Protein AF-A0A8T0L0L8-F1 (afdb_monomer)

Mean predicted aligned error: 11.8 Å

Foldseek 3Di:
DDDDPPDDDFDDDPPGTDDDDDPDDQPDDPDDPVQWDWDADPPQAKIKIWGDPVPPDVPPPDPPFIWIWIAHSSNHTPDIDGHDPPPD

InterPro domains:
  IPR006926 Vps16, N-terminal [PF04841] (8-78)
  IPR016534 Vacuolar protein sorting-associated protein 16 [PTHR12811] (4-80)

Sequence (88 aa):
MANVSVVGEWKLLYNRYYRKPELYPMPWKHVDLARTKVVVAPFGGPVVVISDDSMIVQLHAESALRKLRLFSSSGDRLFSSSGDLTSL

Secondary structure (DSSP, 8-state):
-----S----EEETTEEE----------SS--TTSEEEEE-GGG--EEEEE-GGG----TTS----EEEEE-TTS-EEEEEES-TT--

Structure (mmCIF, N/CA/C/O backbone):
data_AF-A0A8T0L0L8-F1
#
_entry.id   AF-A0A8T0L0L8-F1
#
loop_
_atom_site.group_PDB
_atom_site.id
_atom_site.type_symbol
_atom_site.label_atom_id
_atom_site.label_alt_id
_atom_site.label_comp_id
_atom_site.label_asym_id
_atom_site.label_entity_id
_atom_site.label_seq_id
_atom_site.pdbx_PDB_ins_code
_atom_site.Cartn_x
_atom_site.Cartn_y
_atom_site.Cartn_z
_atom_site.occupancy
_atom_site.B_iso_or_equiv
_atom_site.auth_seq_id
_atom_site.auth_comp_id
_atom_site.auth_asym_id
_atom_site.auth_atom_id
_atom_site.pdbx_PDB_model_num
ATOM 1 N N . MET A 1 1 ? 26.450 -14.424 17.126 1.00 47.38 1 MET A N 1
ATOM 2 C CA . MET A 1 1 ? 27.308 -14.287 15.926 1.00 47.38 1 MET A CA 1
ATOM 3 C C . MET A 1 1 ? 27.118 -15.519 15.053 1.00 47.38 1 MET A C 1
ATOM 5 O O . MET A 1 1 ? 27.001 -16.596 15.616 1.00 47.38 1 MET A O 1
ATOM 9 N N . ALA A 1 2 ? 27.111 -15.308 13.729 1.00 44.50 2 ALA A N 1
ATOM 10 C CA . ALA A 1 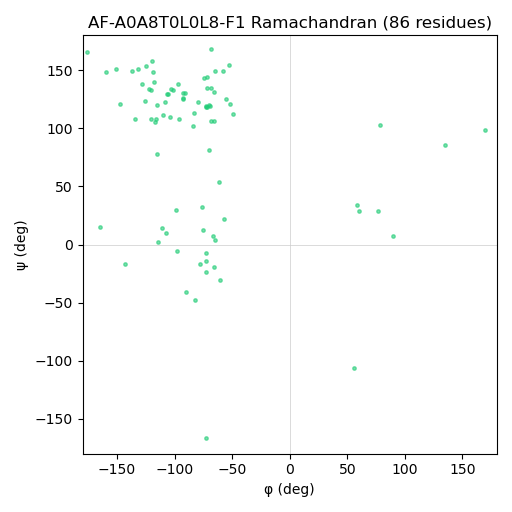2 ? 26.917 -16.258 12.619 1.00 44.50 2 ALA A CA 1
ATOM 11 C C . ALA A 1 2 ? 25.465 -16.690 12.321 1.00 44.50 2 ALA A C 1
ATOM 13 O O . ALA A 1 2 ? 24.899 -17.533 13.000 1.00 44.50 2 ALA A O 1
ATOM 14 N N . ASN A 1 3 ? 24.858 -16.133 11.269 1.00 47.69 3 ASN A N 1
ATOM 15 C CA . ASN A 1 3 ? 24.974 -16.635 9.892 1.00 47.69 3 ASN A CA 1
ATOM 16 C C . ASN A 1 3 ? 23.931 -15.908 9.021 1.00 47.69 3 ASN A C 1
ATOM 18 O O . ASN A 1 3 ? 22.763 -16.279 9.027 1.00 47.69 3 ASN A O 1
ATOM 22 N N . VAL A 1 4 ? 24.330 -14.874 8.280 1.00 47.44 4 VAL A N 1
ATOM 23 C CA . VAL A 1 4 ? 23.550 -14.434 7.117 1.00 47.44 4 VAL A CA 1
ATOM 24 C C . VAL A 1 4 ? 24.551 -14.214 6.000 1.00 47.44 4 VAL A C 1
ATOM 26 O O . VAL A 1 4 ? 25.387 -13.313 6.056 1.00 47.44 4 VAL A O 1
ATOM 29 N N . SER A 1 5 ? 24.522 -15.115 5.027 1.00 47.03 5 SER A N 1
ATOM 30 C CA . SER A 1 5 ? 25.315 -15.036 3.813 1.00 47.03 5 SER A CA 1
ATOM 31 C C . SER A 1 5 ? 25.115 -13.671 3.154 1.00 47.03 5 SER A C 1
ATOM 33 O O . SER A 1 5 ? 24.017 -13.330 2.730 1.00 47.03 5 SER A O 1
ATOM 35 N N . VAL A 1 6 ? 26.203 -12.921 2.978 1.00 55.47 6 VAL A N 1
ATOM 36 C CA . VAL A 1 6 ? 26.268 -11.676 2.180 1.00 55.47 6 VAL A CA 1
ATOM 37 C C . VAL A 1 6 ? 26.003 -11.948 0.674 1.00 55.47 6 VAL A C 1
ATOM 39 O O . VAL A 1 6 ? 26.051 -11.053 -0.165 1.00 55.47 6 VAL A O 1
ATOM 42 N N . VAL A 1 7 ? 25.676 -13.197 0.324 1.00 50.72 7 VAL A N 1
ATOM 43 C CA . VAL A 1 7 ? 25.412 -13.715 -1.018 1.00 50.72 7 VAL A CA 1
ATOM 44 C C . VAL A 1 7 ? 23.949 -14.172 -1.086 1.00 50.72 7 VAL A C 1
ATOM 46 O O . VAL A 1 7 ? 23.590 -15.180 -0.491 1.00 50.72 7 VAL A O 1
ATOM 49 N N . GLY A 1 8 ? 23.106 -13.427 -1.798 1.00 61.0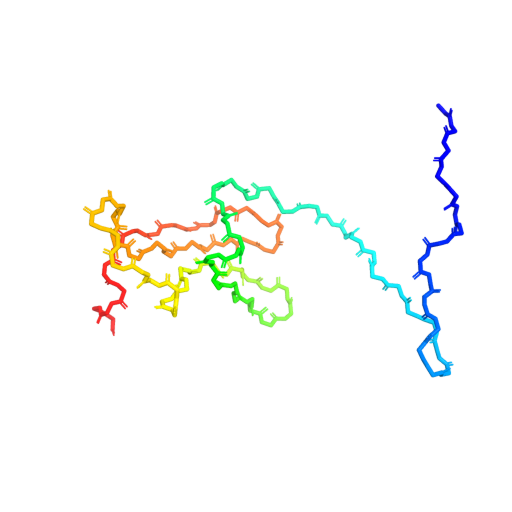9 8 GLY A N 1
ATOM 50 C CA . GLY A 1 8 ? 21.682 -13.731 -1.999 1.00 61.09 8 GLY A CA 1
ATOM 51 C C . GLY A 1 8 ? 20.857 -12.469 -1.792 1.00 61.09 8 GLY A C 1
ATOM 52 O O . GLY A 1 8 ? 20.548 -12.105 -0.673 1.00 61.09 8 GLY A O 1
ATOM 53 N N . GLU A 1 9 ? 20.679 -11.629 -2.808 1.00 66.31 9 GLU A N 1
ATOM 54 C CA . GLU A 1 9 ? 19.392 -11.585 -3.524 1.00 66.31 9 GLU A CA 1
ATOM 55 C C . GLU A 1 9 ? 19.490 -10.853 -4.873 1.00 66.31 9 GLU A C 1
ATOM 57 O O . GLU A 1 9 ? 18.485 -10.448 -5.460 1.00 66.31 9 GLU A O 1
ATOM 62 N N . TRP A 1 10 ? 20.704 -10.631 -5.373 1.00 80.25 10 TRP A N 1
ATOM 63 C CA . TRP A 1 10 ? 20.886 -10.018 -6.681 1.00 80.25 10 TRP A CA 1
ATOM 64 C C . TRP A 1 10 ? 20.356 -10.965 -7.763 1.00 80.25 10 TRP A C 1
ATOM 66 O O . TRP A 1 10 ? 20.968 -11.985 -8.068 1.00 80.25 10 TRP A O 1
ATOM 76 N N . LYS A 1 11 ? 19.197 -10.636 -8.334 1.00 83.50 11 LYS A N 1
ATOM 77 C CA . LYS A 1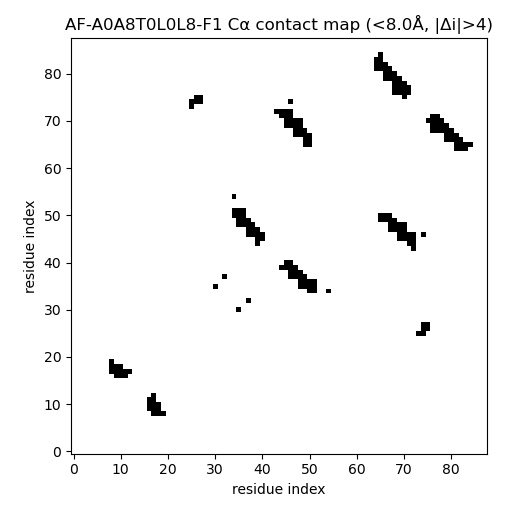 11 ? 18.571 -11.370 -9.434 1.00 83.50 11 LYS A CA 1
ATOM 78 C C . LYS A 1 11 ? 19.002 -10.743 -10.751 1.00 83.50 11 LYS A C 1
ATOM 80 O O . LYS A 1 11 ? 18.842 -9.536 -10.943 1.00 83.50 11 LYS A O 1
ATOM 85 N N . LEU A 1 12 ? 19.548 -11.558 -11.649 1.00 86.62 12 LEU A N 1
ATOM 86 C CA . LEU A 1 12 ? 19.831 -11.135 -13.015 1.00 86.62 12 LEU A CA 1
ATOM 87 C C . LEU A 1 12 ? 18.502 -10.930 -13.750 1.00 86.62 12 LEU A C 1
ATOM 89 O O . LEU A 1 12 ? 17.719 -11.868 -13.891 1.00 86.62 12 LEU A O 1
ATOM 93 N N . LEU A 1 13 ? 18.254 -9.709 -14.215 1.00 86.69 13 LEU A N 1
ATOM 94 C CA . LEU A 1 13 ? 17.157 -9.378 -15.114 1.00 86.69 13 LEU A CA 1
ATOM 95 C C . LEU A 1 13 ? 17.759 -8.795 -16.392 1.00 86.69 13 LEU A C 1
ATOM 97 O O . LEU A 1 13 ? 18.275 -7.675 -16.403 1.00 86.69 13 LEU A O 1
ATOM 101 N N . TYR A 1 14 ? 17.703 -9.583 -17.466 1.00 89.62 14 TYR A N 1
ATOM 102 C CA . TYR A 1 14 ? 18.338 -9.280 -18.746 1.00 89.62 14 TYR A CA 1
ATOM 103 C C . TYR A 1 14 ? 19.847 -9.022 -18.591 1.00 89.62 14 TYR A C 1
ATOM 105 O O . TYR A 1 14 ? 20.604 -9.957 -18.349 1.00 89.62 14 TYR A O 1
ATOM 113 N N . ASN A 1 15 ? 20.288 -7.768 -18.693 1.00 94.00 15 ASN A N 1
ATOM 114 C CA . ASN A 1 15 ? 21.694 -7.375 -18.635 1.00 94.00 15 ASN A CA 1
ATOM 115 C C . ASN A 1 15 ? 22.091 -6.663 -17.329 1.00 94.00 15 ASN A C 1
ATOM 117 O O . ASN A 1 15 ? 23.178 -6.090 -17.263 1.00 94.00 15 ASN A O 1
ATOM 121 N N . ARG A 1 16 ? 21.224 -6.641 -16.306 1.00 90.06 16 ARG A N 1
ATOM 122 C CA . ARG A 1 16 ? 21.504 -5.979 -15.020 1.00 90.06 16 ARG A CA 1
ATOM 123 C C . ARG A 1 16 ? 21.053 -6.827 -13.840 1.00 90.06 16 ARG A C 1
ATOM 125 O O . ARG A 1 16 ? 20.066 -7.552 -13.913 1.00 90.06 16 ARG A O 1
ATOM 132 N N . TYR A 1 17 ? 21.767 -6.695 -12.731 1.00 90.25 17 TYR A N 1
ATOM 133 C CA . TYR A 1 17 ? 21.397 -7.313 -11.466 1.00 90.25 17 TYR A CA 1
ATOM 134 C C . TYR A 1 17 ? 20.565 -6.343 -10.633 1.00 90.25 17 TYR A C 1
ATOM 136 O O . TYR A 1 17 ? 20.958 -5.196 -10.424 1.00 90.25 17 TYR A O 1
ATOM 144 N N . TYR A 1 18 ? 19.435 -6.819 -10.124 1.00 85.94 18 TYR A N 1
ATOM 145 C CA . TYR A 1 18 ? 18.554 -6.061 -9.244 1.00 85.94 18 TYR A CA 1
ATOM 146 C C . TYR A 1 18 ? 18.439 -6.757 -7.899 1.00 85.94 18 TYR A C 1
ATOM 148 O O . TYR A 1 18 ? 18.464 -7.982 -7.816 1.00 85.94 18 TYR A O 1
ATOM 156 N N . ARG A 1 19 ? 18.258 -5.971 -6.843 1.00 85.69 19 ARG A N 1
ATOM 157 C CA . ARG A 1 19 ? 17.887 -6.465 -5.518 1.00 85.69 19 ARG A CA 1
ATOM 158 C C . ARG A 1 19 ? 16.731 -5.638 -4.981 1.00 85.69 19 ARG A C 1
ATOM 160 O O . ARG A 1 19 ? 16.623 -4.456 -5.306 1.00 85.69 19 ARG A O 1
ATOM 167 N N . LYS A 1 20 ? 15.897 -6.248 -4.143 1.00 83.44 20 LYS A N 1
ATOM 168 C CA . LYS A 1 20 ? 14.806 -5.570 -3.440 1.00 83.44 20 LYS A CA 1
ATOM 169 C C . LYS A 1 20 ? 15.083 -5.618 -1.934 1.00 83.44 20 LYS A C 1
ATOM 171 O O . LYS A 1 20 ? 14.499 -6.450 -1.252 1.00 83.44 20 LYS A O 1
ATOM 176 N N . PRO A 1 21 ? 15.985 -4.767 -1.418 1.00 83.81 21 PRO A N 1
ATOM 177 C CA . PRO A 1 21 ? 16.245 -4.725 0.009 1.00 83.81 21 PRO A CA 1
ATOM 178 C C . PRO A 1 21 ? 15.021 -4.159 0.732 1.00 83.81 21 PRO A C 1
ATOM 180 O O . PRO A 1 21 ? 14.451 -3.149 0.310 1.00 83.81 21 PRO A O 1
ATOM 183 N N . GLU A 1 22 ? 14.628 -4.797 1.827 1.00 82.88 22 GLU A N 1
ATOM 184 C CA . GLU A 1 22 ? 13.710 -4.191 2.785 1.00 82.88 22 GLU A CA 1
ATOM 185 C C . GLU A 1 22 ? 14.451 -3.063 3.515 1.00 82.88 22 GLU A C 1
ATOM 187 O O . GLU A 1 22 ? 15.507 -3.289 4.104 1.00 82.88 22 GLU A O 1
ATOM 192 N N . LEU A 1 23 ? 13.946 -1.830 3.414 1.00 83.75 23 LEU A N 1
ATOM 193 C CA . LEU A 1 23 ? 14.593 -0.665 4.031 1.00 83.75 23 LEU A CA 1
ATOM 194 C C . LEU A 1 23 ? 14.238 -0.550 5.515 1.00 83.75 23 LEU A C 1
ATOM 196 O O . LEU A 1 23 ? 15.115 -0.338 6.347 1.00 83.75 23 LEU A O 1
ATOM 200 N N . TYR A 1 24 ? 12.951 -0.672 5.832 1.00 85.88 24 TYR A N 1
ATOM 201 C CA . TYR A 1 24 ? 12.422 -0.667 7.189 1.00 85.88 24 TYR A CA 1
ATOM 202 C C . TYR A 1 24 ? 11.035 -1.320 7.197 1.00 85.88 24 TYR A C 1
ATOM 204 O O . TYR A 1 24 ? 10.292 -1.194 6.215 1.00 85.88 24 TYR A O 1
ATOM 212 N N . PRO A 1 25 ? 10.662 -1.986 8.299 1.00 85.06 25 PRO A N 1
ATOM 213 C CA . PRO A 1 25 ? 9.310 -2.479 8.475 1.00 85.06 25 PRO A CA 1
ATOM 214 C C . PRO A 1 25 ? 8.363 -1.317 8.794 1.00 85.06 25 PRO A C 1
ATOM 216 O O . PRO A 1 25 ? 8.705 -0.402 9.545 1.00 85.06 25 PRO A O 1
ATOM 219 N N . MET A 1 26 ? 7.138 -1.377 8.274 1.00 86.62 26 MET A N 1
ATOM 220 C CA . MET A 1 26 ? 6.084 -0.433 8.649 1.00 86.62 26 MET A CA 1
ATOM 221 C C . MET A 1 26 ? 5.471 -0.853 9.995 1.00 86.62 26 MET A C 1
ATOM 223 O O . MET A 1 26 ? 4.930 -1.958 10.082 1.00 86.62 26 MET A O 1
ATOM 227 N N . PRO A 1 27 ? 5.463 0.001 11.039 1.00 88.75 27 PRO A N 1
ATOM 228 C CA . PRO A 1 27 ? 4.905 -0.319 12.360 1.00 88.75 27 PRO A CA 1
ATOM 229 C C . PRO A 1 27 ? 3.362 -0.279 12.390 1.00 88.75 27 PRO A C 1
ATOM 231 O O . PRO A 1 27 ? 2.737 0.078 13.395 1.00 88.75 27 PRO A O 1
ATOM 234 N N . TRP A 1 28 ? 2.711 -0.621 11.279 1.00 88.06 28 TRP A N 1
ATOM 235 C CA . TRP A 1 28 ? 1.264 -0.572 11.141 1.00 88.06 28 TRP A CA 1
ATOM 236 C C . TRP A 1 28 ? 0.596 -1.690 11.938 1.00 88.06 28 TRP A C 1
ATOM 238 O O . TRP A 1 28 ? 0.779 -2.875 11.676 1.00 88.06 28 TRP A O 1
ATOM 248 N N . LYS A 1 29 ? -0.246 -1.305 12.899 1.00 83.06 29 LYS A N 1
ATOM 249 C CA . LYS A 1 29 ? -1.092 -2.236 13.655 1.00 83.06 29 LYS A CA 1
ATOM 250 C C . LYS A 1 29 ? -2.495 -2.288 13.060 1.00 83.06 29 LYS A C 1
ATOM 252 O O . LYS A 1 29 ? -3.071 -1.244 12.735 1.00 83.06 29 LYS A O 1
ATOM 257 N N . HIS A 1 30 ? -3.058 -3.494 12.976 1.00 81.00 30 HIS A N 1
ATOM 258 C CA . HIS A 1 30 ? -4.412 -3.748 12.463 1.00 81.00 30 HIS A CA 1
ATOM 259 C C . HIS A 1 30 ? -4.623 -3.256 11.017 1.00 81.00 30 HIS A C 1
ATOM 261 O O . HIS A 1 30 ? -5.690 -2.744 10.667 1.00 81.00 30 HIS A O 1
ATOM 267 N N . VAL A 1 31 ? -3.584 -3.335 10.182 1.00 83.88 31 VAL A N 1
ATOM 268 C CA . VAL A 1 31 ? -3.670 -3.097 8.735 1.00 83.88 31 VAL A CA 1
ATOM 269 C C . VAL A 1 31 ? -3.478 -4.438 8.043 1.00 83.88 31 VAL A C 1
ATOM 271 O O . VAL A 1 31 ? -2.393 -5.004 8.100 1.00 83.88 31 VAL A O 1
ATOM 274 N N . ASP A 1 32 ? -4.537 -4.939 7.416 1.00 83.62 32 ASP A N 1
ATOM 275 C CA . ASP A 1 32 ? -4.467 -6.120 6.560 1.00 83.62 32 ASP A CA 1
ATOM 276 C C . ASP A 1 32 ? -4.325 -5.672 5.101 1.00 83.62 32 ASP A C 1
ATOM 278 O O . ASP A 1 32 ? -5.270 -5.143 4.512 1.00 83.62 32 ASP A O 1
ATOM 282 N N . LEU A 1 33 ? -3.135 -5.856 4.525 1.00 84.62 33 LEU A N 1
ATOM 283 C CA . LEU A 1 33 ? -2.827 -5.458 3.146 1.00 84.62 33 LEU A CA 1
ATOM 284 C C . LEU A 1 33 ? -3.622 -6.256 2.105 1.00 84.62 33 LEU A C 1
ATOM 286 O O . LEU A 1 33 ? -3.763 -5.790 0.982 1.00 84.62 33 LEU A O 1
ATOM 290 N N . ALA A 1 34 ? -4.162 -7.427 2.461 1.00 83.00 34 ALA A N 1
ATOM 291 C CA . ALA A 1 34 ? -4.984 -8.216 1.546 1.00 83.00 34 ALA A CA 1
ATOM 292 C C . ALA A 1 34 ? -6.376 -7.601 1.325 1.00 83.00 34 ALA A C 1
ATOM 294 O O . ALA A 1 34 ? -7.008 -7.859 0.307 1.00 83.00 34 ALA A O 1
ATOM 295 N N . ARG A 1 35 ? -6.855 -6.793 2.280 1.00 78.38 35 ARG A N 1
ATOM 296 C CA . ARG A 1 35 ? -8.195 -6.175 2.277 1.00 78.38 35 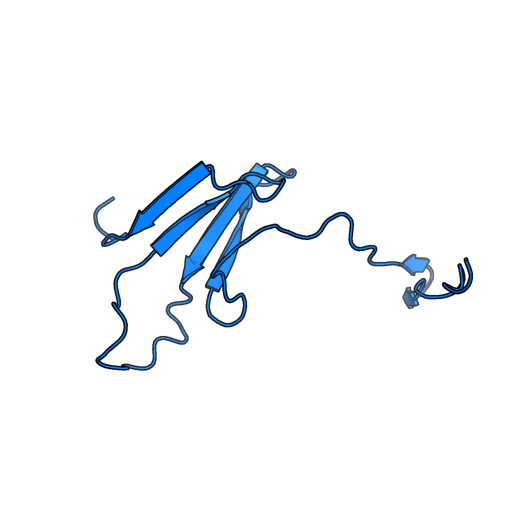ARG A CA 1
ATOM 297 C C . ARG A 1 35 ? -8.156 -4.656 2.161 1.00 78.38 35 ARG A C 1
ATOM 299 O O . ARG A 1 35 ? -9.187 -3.992 2.272 1.00 78.38 35 ARG A O 1
ATOM 306 N N . THR A 1 36 ? -6.964 -4.082 2.037 1.00 83.75 36 THR A N 1
ATOM 307 C CA . THR A 1 36 ? -6.775 -2.636 2.034 1.00 83.75 36 THR A CA 1
ATOM 308 C C . THR A 1 36 ? -5.955 -2.206 0.838 1.00 83.75 36 THR A C 1
ATOM 310 O O . THR A 1 36 ? -4.947 -2.812 0.485 1.00 83.75 36 THR A O 1
ATOM 313 N N . LYS A 1 37 ? -6.384 -1.110 0.223 1.00 87.50 37 LYS A N 1
ATOM 314 C CA . LYS A 1 37 ? -5.639 -0.442 -0.828 1.00 87.50 37 LYS A CA 1
ATOM 315 C C . LYS A 1 37 ? -4.746 0.616 -0.195 1.00 87.50 37 LYS A C 1
ATOM 317 O O . LYS A 1 37 ? -5.196 1.439 0.605 1.00 87.50 37 LYS A O 1
ATOM 322 N N . VAL A 1 38 ? -3.474 0.591 -0.572 1.00 88.44 38 VAL A N 1
ATOM 323 C CA . VAL A 1 38 ? -2.465 1.546 -0.112 1.00 88.44 38 VAL A CA 1
ATOM 324 C C . VAL A 1 38 ? -2.136 2.497 -1.254 1.00 88.44 38 VAL A C 1
ATOM 326 O O . VAL A 1 38 ? -1.850 2.066 -2.370 1.00 88.44 38 VAL A O 1
ATOM 329 N N . VAL A 1 39 ? -2.183 3.796 -0.978 1.00 89.31 39 VAL A N 1
ATOM 330 C CA . VAL A 1 39 ? -1.843 4.863 -1.920 1.00 89.31 39 VAL A CA 1
ATOM 331 C C . VAL A 1 39 ? -0.737 5.700 -1.300 1.00 89.31 39 VAL A C 1
ATOM 333 O O . VAL A 1 39 ? -0.806 6.055 -0.130 1.00 89.31 39 VAL A O 1
ATOM 336 N N . VAL A 1 40 ? 0.293 6.013 -2.075 1.00 89.25 40 VAL A N 1
ATOM 337 C CA . VAL A 1 40 ? 1.452 6.777 -1.605 1.00 89.25 40 VAL A CA 1
ATOM 338 C C . VAL A 1 40 ? 1.555 8.039 -2.442 1.00 89.25 40 VAL A C 1
ATOM 340 O O . VAL A 1 40 ? 1.453 7.977 -3.669 1.00 89.25 40 VAL A O 1
ATOM 343 N N . ALA A 1 41 ? 1.753 9.183 -1.793 1.00 87.88 41 ALA A N 1
ATOM 344 C CA . ALA A 1 41 ? 2.074 10.407 -2.509 1.00 87.88 41 ALA A CA 1
ATOM 345 C C . ALA A 1 41 ? 3.445 10.281 -3.214 1.00 87.88 41 ALA A C 1
ATOM 347 O O . ALA A 1 41 ? 4.342 9.596 -2.712 1.00 87.88 41 ALA A O 1
ATOM 348 N N . PRO A 1 42 ? 3.656 10.950 -4.360 1.00 85.38 42 PRO A N 1
ATOM 349 C CA . PRO A 1 42 ? 4.953 10.956 -5.033 1.00 85.38 42 PRO A CA 1
ATOM 350 C C . PRO A 1 42 ? 6.106 11.364 -4.097 1.00 85.38 42 PRO A C 1
ATOM 352 O O . PRO A 1 42 ? 5.905 12.090 -3.125 1.00 85.38 42 PRO A O 1
ATOM 355 N N . PHE A 1 43 ? 7.325 10.917 -4.412 1.00 81.94 43 PHE A N 1
ATOM 356 C CA . PHE A 1 43 ? 8.568 11.316 -3.726 1.00 81.94 43 PHE A CA 1
ATOM 357 C C . PHE A 1 43 ? 8.651 10.994 -2.222 1.00 81.94 43 PHE A C 1
ATOM 359 O O . PHE A 1 43 ? 9.356 11.674 -1.483 1.00 81.94 43 PHE A O 1
ATOM 366 N N . GLY A 1 44 ? 7.974 9.940 -1.757 1.00 76.88 44 GLY A N 1
ATOM 367 C CA . GLY A 1 44 ? 8.048 9.537 -0.347 1.00 76.88 44 GLY A CA 1
ATOM 368 C C . GLY A 1 44 ? 7.226 10.435 0.577 1.00 76.88 44 GLY A C 1
ATOM 369 O O . GLY A 1 44 ? 7.575 10.609 1.744 1.00 76.88 44 GLY A O 1
ATOM 370 N N . GLY A 1 45 ? 6.149 11.018 0.046 1.00 84.44 45 GLY A N 1
ATOM 371 C CA . GLY A 1 45 ? 5.152 11.722 0.838 1.00 84.44 45 GLY A CA 1
ATOM 372 C C . GLY A 1 45 ? 4.256 10.775 1.656 1.00 84.44 45 GLY A C 1
ATOM 373 O O . GLY A 1 45 ? 4.561 9.590 1.817 1.00 84.44 45 GLY A O 1
ATOM 374 N N . PRO A 1 46 ? 3.139 11.290 2.191 1.00 88.56 46 PRO A N 1
ATOM 375 C CA . PRO A 1 46 ? 2.242 10.524 3.046 1.00 88.56 46 PRO A CA 1
ATOM 376 C C . PRO A 1 46 ? 1.687 9.262 2.377 1.00 88.56 46 PRO A C 1
ATOM 378 O O . PRO A 1 46 ? 1.455 9.219 1.165 1.00 88.56 46 PRO A O 1
ATOM 381 N N . VAL A 1 47 ? 1.430 8.251 3.202 1.00 90.69 47 VAL A N 1
ATOM 382 C CA . VAL A 1 47 ? 0.846 6.970 2.810 1.00 90.69 47 VAL A CA 1
ATOM 383 C C . VAL A 1 47 ? -0.586 6.899 3.324 1.00 90.69 47 VAL A C 1
ATOM 385 O O . VAL A 1 47 ? -0.831 7.006 4.520 1.00 90.69 47 VAL A O 1
ATOM 388 N N . VAL A 1 48 ? -1.552 6.698 2.439 1.00 91.12 48 VAL A N 1
ATOM 389 C CA . VAL A 1 48 ? -2.961 6.500 2.782 1.00 91.12 48 VAL A CA 1
ATOM 390 C C . VAL A 1 48 ? -3.308 5.021 2.664 1.00 91.12 48 VAL A C 1
ATOM 392 O O . VAL A 1 48 ? -3.002 4.381 1.662 1.00 91.12 48 VAL A O 1
ATOM 395 N N . VAL A 1 49 ? -4.002 4.491 3.666 1.00 89.69 49 VAL A N 1
ATOM 396 C CA . VAL A 1 49 ? -4.587 3.148 3.662 1.00 89.69 49 VAL A CA 1
ATOM 397 C C . VAL A 1 49 ? -6.104 3.282 3.724 1.00 89.69 49 VAL A C 1
ATOM 399 O O . VAL A 1 49 ? -6.647 3.827 4.690 1.00 89.69 49 VAL A O 1
ATOM 402 N N . ILE A 1 50 ? -6.777 2.758 2.703 1.00 87.00 50 ILE A N 1
ATOM 403 C CA . ILE A 1 50 ? -8.238 2.661 2.599 1.00 87.00 50 ILE A CA 1
ATOM 404 C C . ILE A 1 50 ? -8.650 1.193 2.484 1.00 87.00 50 ILE A C 1
ATOM 406 O O . ILE A 1 50 ? -7.847 0.345 2.106 1.00 87.00 50 ILE A O 1
ATOM 410 N N . SER A 1 51 ? -9.893 0.869 2.832 1.00 79.12 51 SER A N 1
ATOM 411 C CA . SER A 1 51 ? -10.421 -0.488 2.616 1.00 79.12 51 SER A CA 1
ATOM 412 C C . SER A 1 51 ? -10.669 -0.719 1.124 1.00 79.12 51 SER A C 1
ATOM 414 O O . SER A 1 51 ? -10.993 0.228 0.408 1.00 79.12 51 SER A O 1
ATOM 416 N N . ASP A 1 52 ? -10.440 -1.940 0.645 1.00 71.19 52 ASP A N 1
ATOM 417 C CA . ASP A 1 52 ? -10.723 -2.304 -0.742 1.00 71.19 52 ASP A CA 1
ATOM 418 C C . ASP A 1 52 ? -12.205 -2.669 -0.894 1.00 71.19 52 ASP A C 1
ATOM 420 O O . ASP A 1 52 ? -12.673 -3.673 -0.353 1.00 71.19 52 ASP A O 1
ATOM 424 N N . ASP A 1 53 ? -12.940 -1.842 -1.637 1.00 62.00 53 ASP A N 1
ATOM 425 C CA . ASP A 1 53 ? -14.377 -2.002 -1.859 1.00 62.00 53 ASP A CA 1
ATOM 426 C C . ASP A 1 53 ? -14.711 -3.179 -2.799 1.00 62.00 53 ASP A C 1
ATOM 428 O O . ASP A 1 53 ? -15.857 -3.622 -2.856 1.00 62.00 53 ASP A O 1
ATOM 432 N N . SER A 1 54 ? -13.719 -3.721 -3.521 1.00 59.97 54 SER A N 1
ATOM 433 C CA . SER A 1 54 ? -13.918 -4.829 -4.469 1.00 59.97 54 SER A CA 1
ATOM 434 C C . SER A 1 54 ? -14.045 -6.205 -3.803 1.00 59.97 54 SER A C 1
ATOM 436 O O . SER A 1 54 ? -14.553 -7.139 -4.421 1.00 59.97 54 SER A O 1
ATOM 438 N N . MET A 1 55 ? -13.631 -6.327 -2.535 1.00 49.72 55 MET A N 1
ATOM 439 C CA . MET A 1 55 ? -13.733 -7.556 -1.736 1.00 49.72 55 MET A CA 1
ATOM 440 C C . MET A 1 55 ? -14.756 -7.455 -0.597 1.00 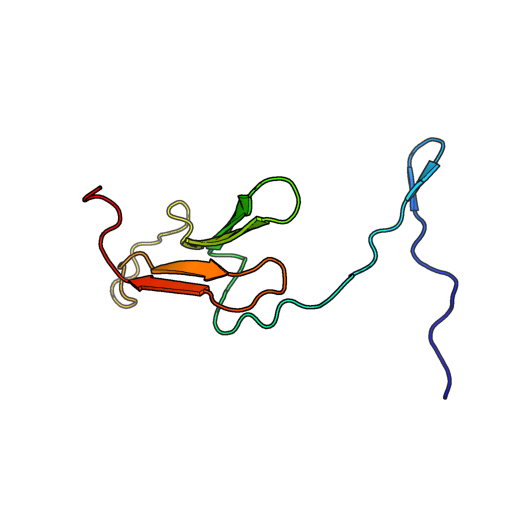49.72 55 MET A C 1
ATOM 442 O O . MET A 1 55 ? -14.759 -8.308 0.295 1.00 49.72 55 MET A O 1
ATOM 446 N N . ILE A 1 56 ? -15.631 -6.440 -0.610 1.00 51.47 56 ILE A N 1
ATOM 447 C CA . ILE A 1 56 ? -16.738 -6.320 0.349 1.00 51.47 56 ILE A CA 1
ATOM 448 C C . ILE A 1 56 ? -17.766 -7.411 0.035 1.00 51.47 56 ILE A C 1
ATOM 450 O O . ILE A 1 56 ? -18.783 -7.209 -0.622 1.00 51.47 56 ILE A O 1
ATOM 454 N N . VAL A 1 57 ? -17.478 -8.616 0.519 1.00 52.97 57 VAL A N 1
ATOM 455 C CA . VAL A 1 57 ? -18.486 -9.639 0.748 1.00 52.97 57 VAL A CA 1
ATOM 456 C C . VAL A 1 57 ? -19.381 -9.106 1.856 1.00 52.97 57 VAL A C 1
ATOM 458 O O . VAL A 1 57 ? -18.901 -8.628 2.882 1.00 52.97 57 VAL A O 1
ATOM 461 N N . GLN A 1 58 ? -20.681 -9.187 1.607 1.00 52.59 58 GLN A N 1
ATOM 462 C CA . GLN A 1 58 ? -21.825 -8.728 2.392 1.00 52.59 58 GLN A CA 1
ATOM 463 C C . GLN A 1 58 ? -21.919 -9.420 3.775 1.00 52.59 58 GLN A C 1
ATOM 465 O O . GLN A 1 58 ? -22.926 -10.036 4.124 1.00 52.59 58 GLN A O 1
ATOM 470 N N . LEU A 1 59 ? -20.846 -9.378 4.568 1.00 47.88 59 LEU A N 1
ATOM 471 C CA . LEU A 1 59 ? -20.761 -9.983 5.890 1.00 47.88 59 LEU A CA 1
ATOM 472 C C . LEU A 1 59 ? -21.361 -9.017 6.911 1.00 47.88 59 LEU A C 1
ATOM 474 O O . LEU A 1 59 ? -20.755 -8.034 7.324 1.00 47.88 59 LEU A O 1
ATOM 478 N N . HIS A 1 60 ? -22.588 -9.344 7.297 1.00 45.50 60 HIS A N 1
ATOM 479 C CA . HIS A 1 60 ? -23.515 -8.654 8.195 1.00 45.50 60 HIS A CA 1
ATOM 480 C C . HIS A 1 60 ? -23.023 -8.363 9.639 1.00 45.50 60 HIS A C 1
ATOM 482 O O . HIS A 1 60 ? -23.855 -8.186 10.524 1.00 45.50 60 HIS A O 1
ATOM 488 N N . ALA A 1 61 ? -21.719 -8.315 9.936 1.00 52.16 61 ALA A N 1
ATOM 489 C CA . ALA A 1 61 ? -21.251 -8.227 11.330 1.00 52.16 61 ALA A CA 1
ATOM 490 C C . ALA A 1 61 ? -20.013 -7.353 11.596 1.00 52.16 61 ALA A C 1
ATOM 492 O O . ALA A 1 61 ? -19.800 -6.964 12.744 1.00 52.16 61 ALA A O 1
ATOM 493 N N . GLU A 1 62 ? -19.214 -6.992 10.589 1.00 51.16 62 GLU A N 1
ATOM 494 C CA . GLU A 1 62 ? -18.101 -6.051 10.767 1.00 51.16 62 GLU A CA 1
ATOM 495 C C . GLU A 1 62 ? -18.479 -4.706 10.152 1.00 51.16 62 GLU A C 1
ATOM 497 O O . GLU A 1 62 ? -18.965 -4.646 9.026 1.00 51.16 62 GLU A O 1
ATOM 502 N N . SER A 1 63 ? -18.317 -3.625 10.921 1.00 48.56 63 SER A N 1
ATOM 503 C CA . SER A 1 63 ? -18.747 -2.281 10.530 1.00 48.56 63 SER A CA 1
ATOM 504 C C . SER A 1 63 ? -18.256 -1.935 9.120 1.00 48.56 63 SER A C 1
ATOM 506 O O . SER A 1 63 ? -17.062 -1.736 8.909 1.00 48.56 63 SER A O 1
ATOM 508 N N . ALA A 1 64 ? -19.198 -1.814 8.178 1.00 56.69 64 ALA A N 1
ATOM 509 C CA . ALA A 1 64 ? -18.973 -1.391 6.793 1.00 56.69 64 ALA A CA 1
ATOM 510 C C . ALA A 1 64 ? -18.515 0.079 6.673 1.00 56.69 64 ALA A C 1
ATOM 512 O O . ALA A 1 64 ? -18.441 0.631 5.577 1.00 56.69 64 ALA A O 1
ATOM 513 N N . LEU A 1 65 ? -18.230 0.739 7.802 1.00 64.31 65 LEU A N 1
ATOM 514 C CA . LEU A 1 65 ? -17.755 2.110 7.830 1.00 64.31 65 LEU A CA 1
ATOM 515 C C . LEU A 1 65 ? -16.318 2.162 7.326 1.00 64.31 65 LEU A C 1
ATOM 517 O O . LEU A 1 65 ? -15.393 1.607 7.929 1.00 64.31 65 LEU A O 1
ATOM 521 N N . ARG A 1 66 ? -16.141 2.888 6.223 1.00 71.38 66 ARG A N 1
ATOM 522 C CA . ARG A 1 66 ? -14.841 3.142 5.614 1.00 71.38 66 ARG A CA 1
ATOM 523 C C . ARG A 1 66 ? -13.904 3.773 6.643 1.00 71.38 66 ARG A C 1
ATOM 525 O O . ARG A 1 66 ? -14.206 4.798 7.255 1.00 71.38 66 ARG A O 1
ATOM 532 N N . LYS A 1 67 ? -12.747 3.140 6.832 1.00 78.69 67 LYS A N 1
ATOM 533 C CA . LYS A 1 67 ? -11.659 3.658 7.667 1.00 78.69 67 LYS A CA 1
ATOM 534 C C . LYS A 1 67 ? -10.566 4.202 6.761 1.00 78.69 67 LYS A C 1
ATOM 536 O O . LYS A 1 67 ? -9.874 3.424 6.104 1.00 78.69 67 LYS A O 1
ATOM 541 N N . LEU A 1 68 ? -10.408 5.520 6.746 1.00 85.31 68 LEU A N 1
ATOM 542 C CA . LEU A 1 68 ? -9.287 6.195 6.105 1.00 85.31 68 LEU A CA 1
ATOM 543 C C . LEU A 1 68 ? -8.192 6.392 7.144 1.00 85.31 68 LEU A C 1
ATOM 545 O O . LEU A 1 68 ? -8.427 6.960 8.209 1.00 85.31 68 LEU A O 1
ATOM 549 N N . ARG A 1 69 ? -6.984 5.921 6.840 1.00 88.94 69 ARG A N 1
ATOM 550 C CA 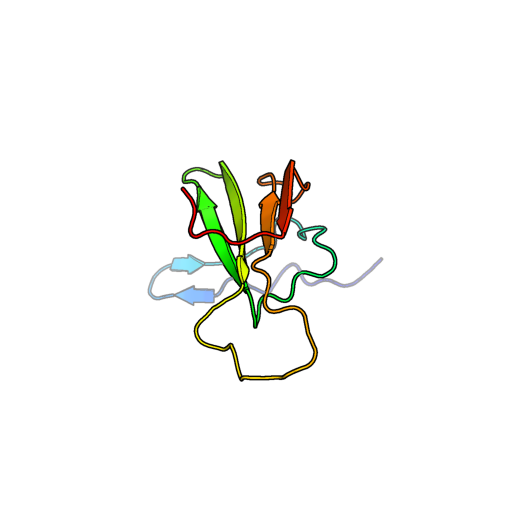. ARG A 1 69 ? -5.813 6.100 7.703 1.00 88.94 69 ARG A CA 1
ATOM 551 C C . ARG A 1 69 ? -4.687 6.734 6.905 1.00 88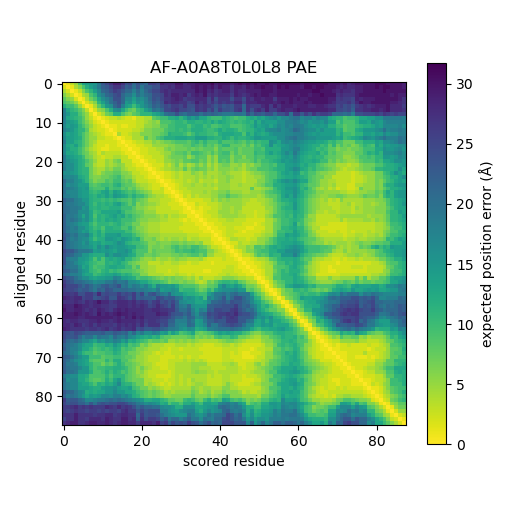.94 69 ARG A C 1
ATOM 553 O O . ARG A 1 69 ? -4.289 6.191 5.881 1.00 88.94 69 ARG A O 1
ATOM 560 N N . LEU A 1 70 ? -4.184 7.866 7.381 1.00 90.06 70 LEU A N 1
ATOM 561 C CA . LEU A 1 70 ? -3.022 8.556 6.833 1.00 90.06 70 LEU A CA 1
ATOM 562 C C . LEU A 1 70 ? -1.812 8.259 7.713 1.00 90.06 70 LEU A C 1
ATOM 564 O O . LEU A 1 70 ? -1.872 8.393 8.939 1.00 90.06 70 LEU A O 1
ATOM 568 N N . PHE A 1 71 ? -0.708 7.914 7.076 1.00 90.88 71 PHE A N 1
ATOM 569 C CA . PHE A 1 71 ? 0.572 7.633 7.691 1.00 90.88 71 PHE A CA 1
ATOM 570 C C . PHE A 1 71 ? 1.659 8.515 7.077 1.00 90.88 71 PHE A C 1
ATOM 572 O O . PHE A 1 71 ? 1.556 8.953 5.929 1.00 90.88 71 PHE A O 1
ATOM 579 N N . SER A 1 72 ? 2.711 8.778 7.843 1.00 90.12 72 SER A N 1
ATOM 580 C CA . SER A 1 72 ? 3.963 9.305 7.316 1.00 90.12 72 SER A CA 1
ATOM 581 C C . SER A 1 72 ? 4.653 8.241 6.462 1.00 90.12 72 SER A C 1
ATOM 583 O O . SER A 1 72 ? 4.293 7.060 6.497 1.00 90.12 72 SER A O 1
ATOM 585 N N . SER A 1 73 ? 5.679 8.639 5.716 1.00 87.31 73 SER A N 1
ATOM 586 C CA . SER A 1 73 ? 6.527 7.684 5.003 1.00 87.31 73 SER A CA 1
ATOM 587 C C . SER A 1 73 ? 7.231 6.714 5.950 1.00 87.31 73 SER A C 1
ATOM 589 O O . SER A 1 73 ? 7.381 5.558 5.596 1.00 87.31 73 SER A O 1
ATOM 591 N N . SER A 1 74 ? 7.553 7.115 7.182 1.00 87.38 74 SER A N 1
ATOM 592 C CA . SER A 1 74 ? 8.103 6.223 8.218 1.00 87.38 74 SER A CA 1
ATOM 593 C C . SER A 1 74 ? 7.077 5.240 8.806 1.00 87.38 74 SER A C 1
ATOM 595 O O . SER A 1 74 ? 7.434 4.365 9.591 1.00 87.38 74 SER A O 1
ATOM 597 N N . GLY A 1 75 ? 5.796 5.383 8.452 1.00 86.38 75 GLY A N 1
ATOM 598 C CA . GLY A 1 75 ? 4.704 4.541 8.934 1.00 86.38 75 GLY A CA 1
ATOM 599 C C . GLY A 1 75 ? 4.023 5.030 10.217 1.00 86.38 75 GLY A C 1
ATOM 600 O O . GLY A 1 75 ? 3.145 4.334 10.733 1.00 86.38 75 GLY A O 1
ATOM 601 N N . ASP A 1 76 ? 4.353 6.232 10.700 1.00 89.25 76 ASP A N 1
ATOM 602 C CA . ASP A 1 76 ? 3.674 6.852 11.843 1.00 89.25 76 ASP A CA 1
ATOM 603 C C . ASP A 1 76 ? 2.278 7.311 11.449 1.00 89.25 76 ASP A C 1
ATOM 605 O O . ASP A 1 76 ? 2.087 7.939 10.409 1.00 89.25 76 ASP A O 1
ATOM 609 N N . ARG A 1 77 ? 1.274 7.026 12.279 1.00 89.25 77 ARG A N 1
ATOM 610 C CA . ARG A 1 77 ? -0.102 7.437 11.989 1.00 89.25 77 ARG A CA 1
ATOM 611 C C . ARG A 1 77 ? -0.249 8.944 12.189 1.00 89.25 77 ARG A C 1
ATOM 613 O O . ARG A 1 77 ? -0.127 9.428 13.307 1.00 89.25 77 ARG A O 1
ATOM 620 N N . LEU A 1 78 ? -0.589 9.648 11.115 1.00 88.50 78 LEU A N 1
ATOM 621 C CA . LEU A 1 78 ? -0.875 11.082 11.127 1.00 88.50 78 LEU A CA 1
ATOM 622 C C . LEU A 1 78 ? -2.360 11.350 11.376 1.00 88.50 78 LEU A C 1
ATOM 624 O O . LEU A 1 78 ? -2.715 12.253 12.124 1.00 88.50 78 LEU A O 1
ATOM 628 N N . PHE A 1 79 ? -3.234 10.558 10.752 1.00 87.44 79 PHE A N 1
ATOM 629 C CA . PHE A 1 79 ? -4.677 10.769 10.822 1.00 87.44 79 PHE A CA 1
ATOM 630 C C . PHE A 1 79 ? -5.448 9.456 10.673 1.00 87.44 79 PHE A C 1
ATOM 632 O O . PHE A 1 79 ? -4.994 8.515 10.020 1.00 87.44 79 PHE A O 1
ATOM 639 N N . SER A 1 80 ? -6.626 9.384 11.287 1.00 85.44 80 SER A N 1
ATOM 640 C CA . SER A 1 80 ? -7.558 8.273 11.117 1.00 85.44 80 SER A CA 1
ATOM 641 C C . SER A 1 80 ? -8.982 8.789 11.228 1.00 85.44 80 SER A C 1
ATOM 643 O O . SER A 1 80 ? -9.359 9.296 12.281 1.00 85.44 80 SER A O 1
ATOM 645 N N . SER A 1 81 ? -9.782 8.595 10.186 1.00 83.56 81 SER A N 1
ATOM 646 C CA . SER A 1 81 ? -11.228 8.797 10.236 1.00 83.56 81 SER A CA 1
ATOM 647 C C . SER A 1 81 ? -11.948 7.486 9.951 1.00 83.56 81 SER A C 1
ATOM 649 O O . SER A 1 81 ? -11.540 6.686 9.111 1.00 83.56 81 SER A O 1
ATOM 651 N N . SER A 1 82 ? -13.021 7.252 10.694 1.00 73.69 82 SER A N 1
ATOM 652 C CA . SER A 1 82 ? -14.001 6.207 10.420 1.00 73.69 82 SER A CA 1
ATOM 653 C C . SER A 1 82 ? -15.319 6.914 10.152 1.00 73.69 82 SER A C 1
ATOM 655 O O . SER A 1 82 ? -15.904 7.469 11.080 1.00 73.69 82 SER A O 1
ATOM 657 N N . GLY A 1 83 ? -15.740 6.978 8.895 1.00 65.88 83 GLY A N 1
ATOM 658 C CA . GLY A 1 83 ? -16.904 7.760 8.490 1.00 65.88 83 GLY A CA 1
ATOM 659 C C . GLY A 1 83 ? -17.212 7.578 7.012 1.00 65.88 83 GLY A C 1
ATOM 660 O O . GLY A 1 83 ? -16.398 7.036 6.263 1.00 65.88 83 GLY A O 1
ATOM 661 N N . ASP A 1 84 ? -18.400 8.003 6.601 1.00 58.19 84 ASP A N 1
ATOM 662 C CA . ASP A 1 84 ? -18.846 7.893 5.217 1.00 58.19 84 ASP A CA 1
ATOM 663 C C . ASP A 1 84 ? -18.017 8.847 4.335 1.00 58.19 84 ASP A C 1
ATOM 665 O O . ASP A 1 84 ? -18.143 10.065 4.416 1.00 58.19 84 ASP A O 1
ATOM 669 N N . LEU A 1 85 ? -17.090 8.305 3.536 1.00 58.03 85 LEU A N 1
ATOM 670 C CA . LEU A 1 85 ? -16.137 9.090 2.727 1.00 58.03 85 LEU A CA 1
ATOM 671 C C . LEU A 1 85 ? -16.776 9.736 1.476 1.00 58.03 85 LEU A C 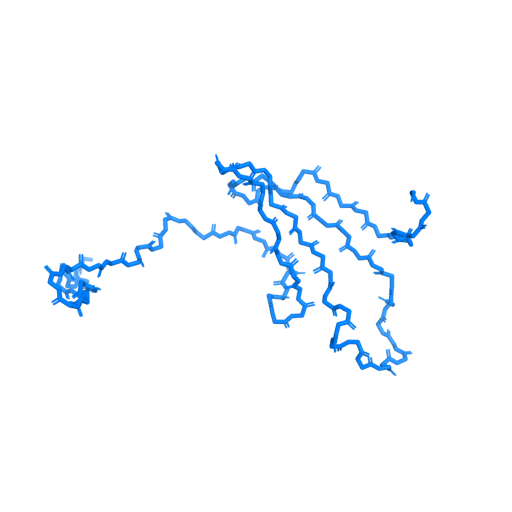1
ATOM 673 O O . LEU A 1 85 ? -16.061 10.175 0.581 1.00 58.03 85 LEU A O 1
ATOM 677 N N . THR A 1 86 ? -18.105 9.750 1.380 1.00 57.16 86 THR A N 1
ATOM 678 C CA . THR A 1 86 ? -18.896 10.235 0.235 1.00 57.16 86 THR A CA 1
ATOM 679 C C . THR A 1 86 ? -19.412 11.666 0.394 1.00 57.16 86 THR A C 1
ATOM 681 O O . THR A 1 86 ? -19.979 12.195 -0.555 1.00 57.16 86 THR A O 1
ATOM 684 N N . SER A 1 87 ? -19.226 12.311 1.552 1.00 48.19 87 SER A N 1
ATOM 685 C CA . SER A 1 87 ? -19.737 13.665 1.826 1.00 48.19 87 SER A CA 1
ATOM 686 C C . SER A 1 87 ? -18.703 14.790 1.641 1.00 48.19 87 SER A C 1
ATOM 688 O O . SER A 1 87 ? -18.773 15.795 2.351 1.00 48.19 87 SER A O 1
ATOM 690 N N . LEU A 1 88 ? -17.727 14.611 0.745 1.00 46.00 88 LEU A N 1
ATOM 691 C CA . LEU A 1 88 ? -16.785 15.656 0.318 1.00 46.00 88 LEU A CA 1
ATOM 692 C C . LEU A 1 88 ? -17.059 16.064 -1.128 1.00 46.00 88 LEU A C 1
ATOM 694 O O . LEU A 1 88 ? -17.223 15.146 -1.962 1.00 46.00 88 LEU A O 1
#

Solvent-accessible surface area (backbone atoms only — not compar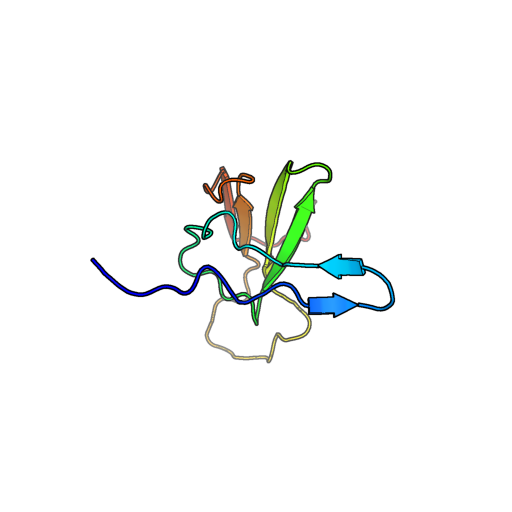able to full-atom values): 5908 Å² total; per-residue (Å²): 136,91,90,77,71,96,72,83,66,72,43,77,54,94,93,45,73,45,68,85,78,84,88,74,82,65,77,63,75,96,68,58,70,92,54,31,45,77,46,67,44,77,94,71,37,49,32,37,40,33,64,40,77,90,73,67,68,90,59,94,81,62,80,85,60,46,45,45,34,35,21,39,66,80,36,50,78,74,46,75,48,75,44,80,86,77,84,119

Radius of gyration: 18.3 Å; Cα contacts (8 Å, |Δi|>4): 100; chains: 1; bounding box: 51×32×35 Å

pLDDT: mean 75.23, std 15.79, range [44.5, 94.0]

Nearest PDB structures (foldseek):
  3u1w-assembly2_C  TM=5.691E-01  e=1.456E+00  Parabacteroides distasonis ATCC 8503
  4e5z-assembly1_B  TM=5.568E-01  e=2.205E+00  Homo sapiens
  4iqz-assembly5_E  TM=4.011E-01  e=8.133E+00  Escherichia coli K-12

Organism: Phaseolus angularis (NCBI:txid3914)